Protein AF-R1EBW2-F1 (afdb_monomer_lite)

pLDDT: mean 87.28, std 14.3, range [25.39, 97.69]

Sequence (134 aa):
MRVTSSAPIEKGADFFGCLPPAAETAAEAAKARGEFFMFWNLQRSHGTAALMCVSSGAFAEGTWRHLSYKRVVGSSLAVLKLVRQLFRKSVVTDWGRNPFCRGSYSYVGVDASGAEYDELARPVGGRLFFAGGG

Secondary structure (DSSP, 8-state):
----TTS---TT-SEEE-PPPPPSSHHHHHHHTTSS-EEEEHHHHHS---EEEE--HHHHHTGGGGS-HHHHHHHHHHHTT--GGG-S------TTT-TTTSSS-----TT--THHHHHHT--BTTTB---S--

Structure (mmCIF, N/CA/C/O backbone):
data_AF-R1EBW2-F1
#
_entry.id   AF-R1EBW2-F1
#
loop_
_atom_site.group_PDB
_atom_site.id
_atom_site.type_symbol
_atom_site.label_atom_id
_atom_site.label_alt_id
_atom_site.label_comp_id
_atom_site.label_asym_id
_atom_site.label_entity_id
_atom_site.label_seq_id
_atom_site.pdbx_PDB_ins_code
_atom_site.Cartn_x
_atom_site.Cartn_y
_atom_site.Cartn_z
_atom_site.occupancy
_atom_site.B_iso_or_equiv
_atom_site.auth_seq_id
_atom_site.auth_comp_id
_atom_site.auth_asym_id
_atom_site.auth_atom_id
_atom_site.pdbx_PDB_model_num
ATOM 1 N N . MET A 1 1 ? -27.783 1.533 10.820 1.00 35.19 1 MET A N 1
ATOM 2 C CA . MET A 1 1 ? -26.705 2.091 11.664 1.00 35.19 1 MET A CA 1
ATOM 3 C C . MET A 1 1 ? -26.689 3.601 11.452 1.00 35.19 1 MET A C 1
ATOM 5 O O . MET A 1 1 ? -26.220 4.056 10.419 1.00 35.19 1 MET A O 1
ATOM 9 N N . ARG A 1 2 ? -27.332 4.376 12.337 1.00 25.39 2 ARG A N 1
ATOM 10 C CA . ARG A 1 2 ? -27.291 5.846 12.265 1.00 25.39 2 ARG A CA 1
ATOM 11 C C . ARG A 1 2 ? -25.943 6.286 12.823 1.00 25.39 2 ARG A C 1
ATOM 13 O O . ARG A 1 2 ? -25.725 6.194 14.024 1.00 25.39 2 ARG A O 1
ATOM 20 N N . VAL A 1 3 ? -25.042 6.700 11.940 1.00 33.69 3 VAL A N 1
ATOM 21 C CA . VAL A 1 3 ? -23.792 7.355 12.326 1.00 33.69 3 VAL A CA 1
ATOM 22 C C . VAL A 1 3 ? -24.167 8.736 12.863 1.00 33.69 3 VAL A C 1
ATOM 24 O O . VAL A 1 3 ? -24.646 9.593 12.121 1.00 33.69 3 VAL A O 1
ATOM 27 N N . THR A 1 4 ? -24.052 8.909 14.176 1.00 32.59 4 THR A N 1
ATOM 28 C CA . THR A 1 4 ? -24.199 10.194 14.863 1.00 32.59 4 THR A CA 1
ATOM 29 C C . THR A 1 4 ? -22.987 11.086 14.579 1.00 32.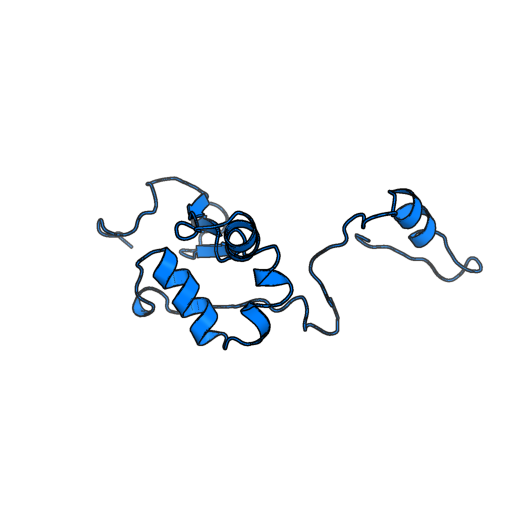59 4 THR A C 1
ATOM 31 O O . THR A 1 4 ? -21.885 10.609 14.320 1.00 32.59 4 THR A O 1
ATOM 34 N N . SER A 1 5 ? -23.235 12.392 14.576 1.00 37.03 5 SER A N 1
ATOM 35 C CA . SER A 1 5 ? -22.504 13.486 13.925 1.00 37.03 5 SER A CA 1
ATOM 36 C C . SER A 1 5 ? -21.107 13.841 14.464 1.00 37.03 5 SER A C 1
ATOM 38 O O . SER A 1 5 ? -20.862 14.997 14.802 1.00 37.03 5 SER A O 1
ATOM 40 N N . SER A 1 6 ? -20.163 12.905 14.522 1.00 38.62 6 SER A N 1
ATOM 41 C CA . SER A 1 6 ? -18.767 13.258 14.850 1.00 38.62 6 SER A CA 1
ATOM 42 C C . SER A 1 6 ? -17.689 12.565 14.016 1.00 38.62 6 SER A C 1
ATOM 44 O O . SER A 1 6 ? -16.510 12.852 14.205 1.00 38.62 6 SER A O 1
ATOM 46 N N . ALA A 1 7 ? -18.058 11.707 13.059 1.00 45.16 7 ALA A N 1
ATOM 47 C CA . ALA A 1 7 ? -17.102 11.179 12.088 1.00 45.16 7 ALA A CA 1
ATOM 48 C C . ALA A 1 7 ? -17.000 12.126 10.871 1.00 45.16 7 ALA A C 1
ATOM 50 O O . ALA A 1 7 ? -18.041 12.502 10.330 1.00 45.16 7 ALA A O 1
ATOM 51 N N . PRO A 1 8 ? -15.790 12.471 10.393 1.00 53.41 8 PRO A N 1
ATOM 52 C CA . PRO A 1 8 ? -15.557 13.427 9.301 1.00 53.41 8 PRO A CA 1
ATOM 53 C C . PRO A 1 8 ? -15.906 12.882 7.902 1.00 53.41 8 PRO A C 1
ATOM 55 O O . PRO A 1 8 ? -15.421 13.392 6.898 1.00 53.41 8 PRO A O 1
ATOM 58 N N . ILE A 1 9 ? -16.726 11.832 7.811 1.00 60.22 9 ILE A N 1
ATOM 59 C CA . ILE A 1 9 ? -17.144 11.278 6.524 1.00 60.22 9 ILE A CA 1
ATOM 60 C C . ILE A 1 9 ? -18.279 12.157 6.009 1.00 60.22 9 ILE A C 1
ATOM 62 O O . ILE A 1 9 ? -19.413 12.064 6.488 1.00 60.22 9 ILE A O 1
ATOM 66 N N . GLU A 1 10 ? -17.964 13.021 5.047 1.00 61.75 10 GLU A N 1
ATOM 67 C CA . GLU A 1 10 ? -18.970 13.787 4.324 1.00 61.75 10 GLU A CA 1
ATOM 68 C C . GLU A 1 10 ? -20.034 12.830 3.773 1.00 61.75 10 GLU A C 1
ATOM 70 O O . GLU A 1 10 ? -19.731 11.784 3.186 1.00 61.75 10 GLU A O 1
ATOM 75 N N . LYS A 1 11 ? -21.309 13.142 4.028 1.00 66.75 11 LYS A N 1
ATOM 76 C CA . LYS A 1 11 ? -22.410 12.262 3.636 1.00 66.75 11 LYS A CA 1
ATOM 77 C C . LYS A 1 11 ? -22.398 12.075 2.120 1.00 66.75 11 LYS A C 1
ATOM 79 O O . LYS A 1 11 ? -22.725 12.991 1.380 1.00 66.75 11 LYS A O 1
ATOM 84 N N . GLY A 1 12 ? -22.099 10.854 1.686 1.00 74.88 12 GLY A N 1
ATOM 85 C CA . GLY A 1 12 ? -22.147 10.458 0.279 1.00 74.88 12 GLY A CA 1
ATOM 86 C C . GLY A 1 12 ? -20.794 10.407 -0.429 1.00 74.88 12 GLY A C 1
ATOM 87 O O . GLY A 1 12 ? -20.768 9.896 -1.547 1.00 74.88 12 GLY A O 1
ATOM 88 N N . ALA A 1 13 ? -19.700 10.846 0.201 1.00 84.81 13 ALA A N 1
ATOM 89 C CA . ALA A 1 13 ? -18.364 10.723 -0.373 1.00 84.81 13 ALA A CA 1
ATOM 90 C C . ALA A 1 13 ? -17.904 9.254 -0.417 1.00 84.81 13 ALA A C 1
ATOM 92 O O . ALA A 1 13 ? -18.042 8.512 0.563 1.00 84.81 13 ALA A O 1
ATOM 93 N N . ASP A 1 14 ? -17.345 8.842 -1.557 1.00 89.12 14 ASP A N 1
ATOM 94 C CA . ASP A 1 14 ? -16.808 7.488 -1.745 1.00 89.12 14 ASP A CA 1
ATOM 95 C C . ASP A 1 14 ? -15.392 7.353 -1.173 1.00 89.12 14 ASP A C 1
ATOM 97 O O . ASP A 1 14 ? -15.009 6.281 -0.698 1.00 89.12 14 ASP A O 1
ATOM 101 N N . PHE A 1 15 ? -14.632 8.448 -1.166 1.00 91.00 15 PHE A N 1
ATOM 102 C CA . PHE A 1 15 ? -13.305 8.536 -0.573 1.00 91.00 15 PHE A CA 1
ATOM 103 C C . PHE A 1 15 ? -13.026 9.937 -0.038 1.00 91.00 15 PHE A C 1
ATOM 105 O O . PHE A 1 15 ? -13.666 10.910 -0.432 1.00 91.00 15 PHE A O 1
ATOM 112 N N . PHE A 1 16 ? -12.051 10.032 0.858 1.00 91.06 16 PHE A N 1
ATOM 113 C CA . PHE A 1 16 ? -11.553 11.298 1.378 1.00 91.06 16 PHE A CA 1
ATOM 114 C C . PHE A 1 16 ? -10.066 11.185 1.733 1.00 91.06 16 PHE A C 1
ATOM 116 O O . PHE A 1 16 ? -9.565 10.113 2.087 1.00 91.06 16 PHE A O 1
ATOM 123 N N . GLY A 1 17 ? -9.351 12.302 1.594 1.00 91.94 17 GLY A N 1
ATOM 124 C CA . GLY A 1 17 ? -7.929 12.403 1.911 1.00 91.94 17 GLY A CA 1
ATOM 125 C C . GLY A 1 17 ? -7.686 12.842 3.353 1.00 91.94 17 GLY A C 1
ATOM 126 O O . GLY A 1 17 ? -8.526 13.496 3.971 1.00 91.94 17 GLY A O 1
ATOM 127 N N . CYS A 1 18 ? -6.518 12.505 3.885 1.00 90.50 18 CYS A N 1
ATOM 128 C CA . CYS A 1 18 ? -6.023 12.986 5.168 1.00 90.50 18 CYS A CA 1
ATOM 129 C C . CYS A 1 18 ? -4.639 13.589 4.957 1.00 90.50 18 CYS A C 1
ATOM 131 O O . CYS A 1 18 ? -3.716 12.910 4.510 1.00 90.50 18 CYS A O 1
ATOM 133 N N . LEU A 1 19 ? -4.508 14.880 5.256 1.00 87.62 19 LEU A N 1
ATOM 134 C CA . LEU A 1 19 ? -3.216 15.545 5.185 1.00 87.62 19 LEU A CA 1
ATOM 135 C C . LEU A 1 19 ? -2.332 15.063 6.342 1.00 87.62 19 LEU A C 1
ATOM 137 O O . LEU A 1 19 ? -2.824 14.959 7.472 1.00 87.62 19 LEU A O 1
ATOM 141 N N . PRO A 1 20 ? -1.042 14.789 6.086 1.00 84.69 20 PRO A N 1
ATOM 142 C CA . PRO A 1 20 ? -0.100 14.538 7.163 1.00 84.69 20 PRO A CA 1
ATOM 143 C C . PRO A 1 20 ? 0.026 15.788 8.056 1.00 84.69 20 PRO A C 1
ATOM 145 O O . PRO A 1 20 ? -0.334 16.894 7.633 1.00 84.69 20 PRO A O 1
ATOM 148 N N . PRO A 1 21 ? 0.556 15.644 9.284 1.00 80.75 21 PRO A N 1
ATOM 149 C CA . PRO A 1 21 ? 0.921 16.786 10.115 1.00 80.75 21 PRO A CA 1
ATOM 150 C C . PRO A 1 21 ? 1.821 17.770 9.359 1.00 80.75 21 PRO A C 1
ATOM 152 O O . PRO A 1 21 ? 2.559 17.376 8.452 1.00 80.75 21 PRO A O 1
ATOM 155 N N . ALA A 1 22 ? 1.774 19.045 9.752 1.00 84.25 22 ALA A N 1
ATOM 156 C CA . ALA A 1 22 ? 2.667 20.053 9.198 1.00 84.25 22 ALA A CA 1
ATOM 157 C C . ALA A 1 22 ? 4.126 19.613 9.388 1.00 84.25 22 ALA A C 1
ATOM 159 O O . ALA A 1 22 ? 4.541 19.288 10.500 1.00 84.25 22 ALA A O 1
ATOM 160 N N . ALA A 1 23 ? 4.871 19.573 8.288 1.00 86.94 23 ALA A N 1
ATOM 161 C CA . ALA A 1 23 ? 6.290 19.258 8.275 1.00 86.94 23 ALA A CA 1
ATOM 162 C C . ALA A 1 23 ? 7.097 20.558 8.210 1.00 86.94 23 ALA A C 1
ATOM 164 O O . ALA A 1 23 ? 6.720 21.478 7.484 1.00 86.94 23 ALA A O 1
ATOM 165 N N . GLU A 1 24 ? 8.210 20.621 8.938 1.00 87.44 24 GLU A N 1
ATOM 166 C CA . GLU A 1 24 ? 9.098 21.789 8.935 1.00 87.44 24 GLU A CA 1
ATOM 167 C C . GLU A 1 24 ? 9.954 21.823 7.663 1.00 87.44 24 GLU A C 1
ATOM 169 O O . GLU A 1 24 ? 10.320 22.890 7.170 1.00 87.44 24 GLU A O 1
ATOM 174 N N . THR A 1 25 ? 10.223 20.650 7.081 1.00 93.31 25 THR A N 1
ATOM 175 C CA . THR A 1 25 ? 11.042 20.500 5.876 1.00 93.31 25 THR A CA 1
ATOM 176 C C . THR A 1 25 ? 10.358 19.686 4.774 1.00 93.31 25 THR A C 1
ATOM 178 O O . THR A 1 25 ? 9.516 18.816 5.011 1.00 93.31 25 THR A O 1
ATOM 181 N N . ALA A 1 26 ? 10.794 19.897 3.527 1.00 88.50 26 ALA A N 1
ATOM 182 C CA . ALA A 1 26 ? 10.345 19.100 2.382 1.00 88.50 26 ALA A CA 1
ATOM 183 C C . ALA A 1 26 ? 10.701 17.606 2.521 1.00 88.50 26 ALA A C 1
ATOM 185 O O . ALA A 1 26 ? 9.957 16.743 2.054 1.00 88.50 26 ALA A O 1
ATOM 186 N N . ALA A 1 27 ? 11.818 17.285 3.182 1.00 89.44 27 ALA A N 1
ATOM 187 C CA . ALA A 1 27 ? 12.245 15.907 3.415 1.00 89.44 27 ALA A CA 1
ATOM 188 C C . ALA A 1 27 ? 11.318 15.174 4.399 1.00 89.44 27 ALA A C 1
ATOM 190 O O . ALA A 1 27 ? 10.974 14.011 4.185 1.00 89.44 27 ALA A O 1
ATOM 191 N N . GLU A 1 28 ? 10.875 15.851 5.455 1.00 88.19 28 GLU A N 1
ATOM 192 C CA . GLU A 1 28 ? 9.892 15.309 6.398 1.00 88.19 28 GLU A CA 1
ATOM 193 C C . GLU A 1 28 ? 8.523 15.151 5.743 1.00 88.19 28 GLU A C 1
ATOM 195 O O . GLU A 1 28 ? 7.919 14.081 5.844 1.00 88.19 28 GLU A O 1
ATOM 200 N N . ALA A 1 29 ? 8.083 16.156 4.977 1.00 87.62 29 ALA A N 1
ATOM 201 C CA . ALA A 1 29 ? 6.864 16.060 4.180 1.00 87.62 29 ALA A CA 1
ATOM 202 C C . ALA A 1 29 ? 6.925 14.852 3.232 1.00 87.62 29 ALA A C 1
ATOM 204 O O . ALA A 1 29 ? 5.967 14.089 3.112 1.00 87.62 29 ALA A O 1
ATOM 205 N N . ALA A 1 30 ? 8.078 14.624 2.597 1.00 87.56 30 ALA A N 1
ATOM 206 C CA . ALA A 1 30 ? 8.276 13.501 1.695 1.00 87.56 30 ALA A CA 1
ATOM 207 C C . ALA A 1 30 ? 8.190 12.131 2.384 1.00 87.56 30 ALA A C 1
ATOM 209 O O . ALA A 1 30 ? 7.693 11.184 1.772 1.00 87.56 30 ALA A O 1
ATOM 210 N N . LYS A 1 31 ? 8.630 12.025 3.642 1.00 89.38 31 LYS A N 1
ATOM 211 C CA . LYS A 1 31 ? 8.519 10.795 4.438 1.00 89.38 31 LYS A CA 1
ATOM 212 C C . LYS A 1 31 ? 7.092 10.544 4.929 1.00 89.38 31 LYS A C 1
ATOM 214 O O . LYS A 1 31 ? 6.651 9.399 4.914 1.00 89.38 31 LYS A O 1
ATOM 219 N N . ALA A 1 32 ? 6.374 11.594 5.327 1.00 90.31 32 ALA A N 1
ATOM 220 C CA . ALA A 1 32 ? 5.059 11.479 5.961 1.00 90.31 32 ALA A CA 1
ATOM 221 C C . ALA A 1 32 ? 3.880 11.442 4.973 1.00 90.31 32 ALA A C 1
ATOM 223 O O . ALA A 1 32 ? 2.842 10.868 5.287 1.00 90.31 32 ALA A O 1
ATOM 224 N N . ARG A 1 33 ? 4.015 12.007 3.761 1.00 92.19 33 ARG A N 1
ATOM 225 C CA . ARG A 1 33 ? 2.891 12.172 2.808 1.00 92.19 33 ARG A CA 1
ATOM 226 C C . ARG A 1 33 ? 2.156 10.887 2.421 1.00 92.19 33 ARG A C 1
ATOM 228 O O . ARG A 1 33 ? 1.028 10.957 1.952 1.00 92.19 33 ARG A O 1
ATOM 235 N N . GLY A 1 34 ? 2.816 9.737 2.542 1.00 94.62 34 GLY A N 1
ATOM 236 C CA . GLY A 1 34 ? 2.251 8.436 2.192 1.00 94.62 34 GLY A CA 1
ATOM 237 C C . GLY A 1 34 ? 1.610 7.696 3.367 1.00 94.62 34 GLY A C 1
ATOM 238 O O . GLY A 1 34 ? 1.052 6.620 3.165 1.00 94.62 34 GLY A O 1
ATOM 239 N N . GLU A 1 35 ? 1.691 8.223 4.588 1.00 94.69 35 GLU A N 1
ATOM 240 C CA . GLU A 1 35 ? 1.155 7.576 5.784 1.00 94.69 35 GLU A CA 1
ATOM 241 C C . GLU A 1 35 ? -0.358 7.827 5.909 1.00 94.69 35 GLU A C 1
ATOM 243 O O . GLU A 1 35 ? -0.788 8.948 6.160 1.00 94.69 35 GLU A O 1
ATOM 248 N N . PHE A 1 36 ? -1.169 6.772 5.728 1.00 95.06 36 PHE A N 1
ATOM 249 C CA . PHE A 1 36 ? -2.633 6.779 5.906 1.00 95.06 36 PHE A CA 1
ATOM 250 C C . PHE A 1 36 ? -3.351 7.949 5.207 1.00 95.06 36 PHE A C 1
ATOM 252 O O . PHE A 1 36 ? -4.265 8.561 5.759 1.00 95.06 36 PHE A O 1
ATOM 259 N N . PHE A 1 37 ? -2.921 8.279 3.990 1.00 94.19 37 PHE A N 1
ATOM 260 C CA . PHE A 1 37 ? -3.293 9.530 3.325 1.00 94.19 37 PHE A CA 1
ATOM 261 C C . PHE A 1 37 ? -4.674 9.499 2.650 1.00 94.19 37 PHE A C 1
ATOM 263 O O . PHE A 1 37 ? -5.205 10.553 2.301 1.00 94.19 37 PHE A O 1
ATOM 270 N N . MET A 1 38 ? -5.262 8.315 2.435 1.00 94.50 38 MET A N 1
ATOM 271 C CA . MET A 1 38 ? -6.537 8.169 1.727 1.00 94.50 38 MET A CA 1
ATOM 272 C C . MET A 1 38 ? -7.389 7.036 2.298 1.00 94.50 38 MET A C 1
ATOM 274 O O . MET A 1 38 ? -6.887 5.945 2.586 1.00 94.50 38 MET A O 1
ATOM 278 N N . PHE A 1 39 ? -8.691 7.299 2.428 1.00 94.62 39 PHE A N 1
ATOM 279 C CA . PHE A 1 39 ? -9.682 6.356 2.936 1.00 94.62 39 PHE A CA 1
ATOM 280 C C . PHE A 1 39 ? -10.864 6.218 1.975 1.00 94.62 39 PHE A C 1
ATOM 282 O O . PHE A 1 39 ? -11.345 7.216 1.447 1.00 94.62 39 PHE A O 1
ATOM 289 N N . TRP A 1 40 ? -11.374 4.995 1.814 1.00 93.81 40 TRP A N 1
ATOM 290 C CA . TRP A 1 40 ? -12.579 4.682 1.039 1.00 93.81 40 TRP A CA 1
ATOM 291 C C . TRP A 1 40 ? -13.698 4.159 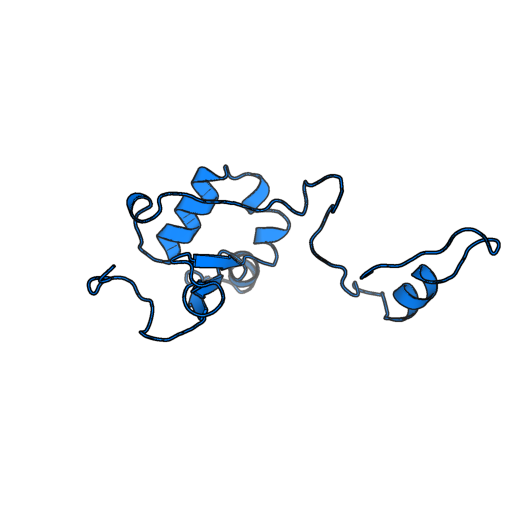1.925 1.00 93.81 40 TRP A C 1
ATOM 293 O O . TRP A 1 40 ? -13.477 3.300 2.782 1.00 93.81 40 TRP A O 1
ATOM 303 N N . ASN A 1 41 ? -14.916 4.614 1.646 1.00 91.75 41 ASN A N 1
ATOM 304 C CA . ASN A 1 41 ? -16.140 4.055 2.194 1.00 91.75 41 ASN A CA 1
ATOM 305 C C . ASN A 1 41 ? -16.632 2.901 1.310 1.00 91.75 41 ASN A C 1
ATOM 307 O O . ASN A 1 41 ? -17.081 3.104 0.183 1.00 91.75 41 ASN A O 1
ATOM 311 N N . LEU A 1 42 ? -16.596 1.678 1.838 1.00 91.31 42 LEU A N 1
ATOM 312 C CA . LEU A 1 42 ? -16.981 0.483 1.083 1.00 91.31 42 LEU A CA 1
ATOM 313 C C . LEU A 1 42 ? -18.492 0.211 1.087 1.00 91.31 42 LEU A C 1
ATOM 315 O O . LEU A 1 42 ? -18.943 -0.768 0.489 1.00 91.31 42 LEU A O 1
ATOM 319 N N . GLN A 1 43 ? -19.298 1.063 1.731 1.00 88.25 43 GLN A N 1
ATOM 320 C CA . GLN A 1 43 ? -20.736 0.824 1.844 1.00 88.25 43 GLN A CA 1
ATOM 321 C C . GLN A 1 43 ? -21.432 0.896 0.485 1.00 88.25 43 GLN A C 1
ATOM 323 O O . GLN A 1 43 ? -22.251 0.032 0.182 1.00 88.25 43 GLN A O 1
ATOM 328 N N . ARG A 1 44 ? -21.108 1.900 -0.340 1.00 82.44 44 ARG A N 1
ATOM 329 C CA . ARG A 1 44 ? -21.738 2.064 -1.658 1.00 82.44 44 ARG A CA 1
ATOM 330 C C . ARG A 1 44 ? -21.281 0.981 -2.637 1.00 82.44 44 ARG A C 1
ATOM 332 O O . ARG A 1 44 ? -22.106 0.426 -3.349 1.00 82.44 44 ARG A O 1
ATOM 339 N N . SER A 1 45 ? -19.983 0.683 -2.662 1.00 85.81 45 SER A N 1
ATOM 340 C CA . SER A 1 45 ? -19.373 -0.206 -3.658 1.00 85.81 45 SER A CA 1
ATOM 341 C C . SER A 1 45 ? -19.511 -1.696 -3.334 1.00 85.81 45 SER A C 1
ATOM 343 O O . SER A 1 45 ? -19.655 -2.497 -4.248 1.00 85.81 45 SER A O 1
ATOM 345 N N . HIS A 1 46 ? -19.491 -2.078 -2.052 1.00 86.75 46 HIS A N 1
ATOM 346 C CA . HIS A 1 46 ? -19.455 -3.484 -1.616 1.00 86.75 46 HIS A CA 1
ATOM 347 C C . HIS A 1 46 ? -20.553 -3.829 -0.596 1.00 86.75 46 HIS A C 1
ATOM 349 O O . HIS A 1 46 ? -20.487 -4.871 0.059 1.00 86.75 46 HIS A O 1
ATOM 355 N N . GLY A 1 47 ? -21.527 -2.935 -0.373 1.00 88.06 47 GLY A N 1
ATOM 356 C CA . GLY A 1 47 ? -22.618 -3.145 0.590 1.00 88.06 47 GLY A CA 1
ATOM 357 C C . GLY A 1 47 ? -22.156 -3.297 2.045 1.00 88.06 47 GLY A C 1
ATOM 358 O O . GLY A 1 47 ? -22.929 -3.725 2.901 1.00 88.06 47 GLY A O 1
ATOM 359 N N . THR A 1 48 ? -20.894 -2.974 2.341 1.00 86.69 48 THR A N 1
ATOM 360 C CA . THR A 1 48 ? -20.245 -3.291 3.616 1.00 86.69 48 THR A CA 1
ATOM 361 C C . THR A 1 48 ? -19.920 -2.014 4.376 1.00 86.69 48 THR A C 1
ATOM 363 O O . THR A 1 48 ? -19.232 -1.138 3.860 1.00 86.69 48 THR A O 1
ATOM 366 N N . ALA A 1 49 ? -20.354 -1.920 5.635 1.00 89.38 49 ALA A N 1
ATOM 367 C CA . ALA A 1 49 ? -19.996 -0.819 6.532 1.00 89.38 49 ALA A CA 1
ATOM 368 C C . ALA A 1 49 ? -18.533 -0.946 7.011 1.00 89.38 49 ALA A C 1
ATOM 370 O O . ALA A 1 49 ? -18.266 -1.312 8.157 1.00 89.38 49 ALA A O 1
ATOM 371 N N . ALA A 1 50 ? -17.587 -0.693 6.108 1.00 91.25 50 ALA A N 1
ATOM 372 C CA . ALA A 1 50 ? -16.151 -0.767 6.343 1.00 91.25 50 ALA A CA 1
ATOM 373 C C . ALA A 1 50 ? -15.418 0.398 5.671 1.00 91.25 50 ALA A C 1
ATOM 375 O O . ALA A 1 50 ? -15.871 0.941 4.661 1.00 91.25 50 ALA A O 1
ATOM 376 N N . LEU A 1 51 ? -14.259 0.739 6.235 1.00 93.19 51 LEU A N 1
ATOM 377 C CA . LEU A 1 51 ? -13.304 1.663 5.639 1.00 93.19 51 LEU A CA 1
ATOM 378 C C . LEU A 1 51 ? -12.087 0.888 5.138 1.00 93.19 51 LEU A C 1
ATOM 380 O O . LEU A 1 51 ? -11.574 0.021 5.847 1.00 93.19 51 LEU A O 1
ATOM 384 N N . MET A 1 52 ? -11.612 1.234 3.946 1.00 95.31 52 MET A N 1
ATOM 385 C CA . MET A 1 52 ? -10.287 0.849 3.460 1.00 95.31 52 MET A CA 1
ATOM 386 C C . MET A 1 52 ? -9.361 2.054 3.593 1.00 95.31 52 MET A C 1
ATOM 388 O O . MET A 1 52 ? -9.761 3.161 3.252 1.00 95.31 52 MET A O 1
ATOM 392 N N . CYS A 1 53 ? -8.137 1.842 4.067 1.00 95.94 53 CYS A N 1
ATOM 393 C CA . CYS A 1 53 ? -7.092 2.859 4.107 1.00 95.94 53 CYS A CA 1
ATOM 394 C C . CYS A 1 53 ? -5.932 2.422 3.212 1.00 95.94 53 CYS A C 1
ATOM 396 O O . CYS A 1 53 ? -5.561 1.246 3.232 1.00 95.94 53 CYS A O 1
ATOM 398 N N . VAL A 1 54 ? -5.358 3.361 2.462 1.00 95.31 54 VAL A N 1
ATOM 399 C CA . VAL A 1 54 ? -4.167 3.122 1.643 1.00 95.31 54 VAL A CA 1
ATOM 400 C C . VAL A 1 54 ? -3.003 3.949 2.180 1.00 95.31 54 VAL A C 1
ATOM 402 O O . VAL A 1 54 ? -3.149 5.127 2.506 1.00 95.31 54 VAL A O 1
ATOM 405 N N . SER A 1 55 ? -1.833 3.312 2.226 1.00 95.31 55 SER A N 1
ATOM 406 C CA . SER A 1 55 ? -0.550 3.958 2.495 1.00 95.31 55 SER A CA 1
ATOM 407 C C . SER A 1 55 ? 0.412 3.720 1.331 1.00 95.31 55 SER A C 1
ATOM 409 O O . SER A 1 55 ? 0.306 2.719 0.624 1.00 95.31 55 SER A O 1
ATOM 411 N N . SER A 1 56 ? 1.352 4.639 1.126 1.00 94.81 56 SER A N 1
ATOM 412 C CA . SER A 1 56 ? 2.289 4.639 -0.002 1.00 94.81 56 SER A CA 1
ATOM 413 C C . SER A 1 56 ? 3.664 5.197 0.393 1.00 94.81 56 SER A C 1
ATOM 415 O O . SER A 1 56 ? 3.902 5.549 1.552 1.00 94.81 56 SER A O 1
ATOM 417 N N . GLY A 1 57 ? 4.592 5.263 -0.567 1.00 93.56 57 GLY A N 1
ATOM 418 C CA . GLY A 1 57 ? 5.896 5.909 -0.396 1.00 93.56 57 GLY A CA 1
ATOM 419 C C . GLY A 1 57 ? 6.752 5.295 0.715 1.00 93.56 57 GLY A C 1
ATOM 420 O O . GLY A 1 57 ? 6.682 4.093 0.968 1.00 93.56 57 GLY A O 1
ATOM 421 N N . ALA A 1 58 ? 7.541 6.136 1.394 1.00 92.50 58 ALA A N 1
ATOM 422 C CA . ALA A 1 58 ? 8.465 5.717 2.455 1.00 92.50 58 ALA A CA 1
ATOM 423 C C . ALA A 1 58 ? 7.767 4.927 3.576 1.00 92.50 58 ALA A C 1
ATOM 425 O O . ALA A 1 58 ? 8.336 3.978 4.123 1.00 92.50 58 ALA A O 1
ATOM 426 N N . PHE A 1 59 ? 6.505 5.271 3.872 1.00 92.94 59 PHE A N 1
ATOM 427 C CA . PHE A 1 59 ? 5.737 4.547 4.872 1.00 92.94 59 PHE A CA 1
ATOM 428 C C . PHE A 1 59 ? 5.528 3.087 4.476 1.00 92.94 59 PHE A C 1
ATOM 430 O O . PHE A 1 59 ? 5.803 2.217 5.296 1.00 92.94 59 PHE A O 1
ATOM 437 N N . ALA A 1 60 ? 5.069 2.827 3.244 1.00 92.25 60 ALA A N 1
ATOM 438 C CA . ALA A 1 60 ? 4.810 1.482 2.722 1.00 92.25 60 ALA A CA 1
ATOM 439 C C . ALA A 1 60 ? 6.100 0.696 2.426 1.00 92.25 60 ALA A C 1
ATOM 441 O O . ALA A 1 60 ? 6.130 -0.526 2.598 1.00 92.25 60 ALA A O 1
ATOM 442 N N . GLU A 1 61 ? 7.158 1.397 2.013 1.00 90.19 61 GLU A N 1
ATOM 443 C CA . GLU A 1 61 ? 8.464 0.818 1.695 1.00 90.19 61 GLU A CA 1
ATOM 444 C C . GLU A 1 61 ? 9.186 0.312 2.947 1.00 90.19 61 GLU A C 1
ATOM 446 O O . GLU A 1 61 ? 9.664 -0.819 2.936 1.00 90.19 61 GLU A O 1
ATOM 451 N N . GLY A 1 62 ? 9.191 1.065 4.052 1.00 86.56 62 GLY A N 1
ATOM 452 C CA . GLY A 1 62 ? 9.995 0.694 5.221 1.00 86.56 62 GLY A CA 1
ATOM 453 C C . GLY A 1 62 ? 9.367 0.989 6.577 1.00 86.56 62 GLY A C 1
ATOM 454 O O . GLY A 1 62 ? 9.368 0.118 7.448 1.00 86.56 62 GLY A O 1
ATOM 455 N N . THR A 1 63 ? 8.809 2.186 6.777 1.00 85.88 63 THR A N 1
ATOM 456 C CA . THR A 1 63 ? 8.473 2.696 8.122 1.00 85.88 63 THR A CA 1
ATOM 457 C C . THR A 1 63 ? 7.529 1.778 8.893 1.00 85.88 63 THR A C 1
ATOM 459 O O . THR A 1 63 ? 7.729 1.510 10.079 1.00 85.88 63 THR A O 1
ATOM 462 N N . TRP A 1 64 ? 6.508 1.253 8.220 1.00 88.81 64 TRP A N 1
ATOM 463 C CA . TRP A 1 64 ? 5.474 0.460 8.871 1.00 88.81 64 TRP A CA 1
ATOM 464 C C . TRP A 1 64 ? 5.946 -0.936 9.308 1.00 88.81 64 TRP A C 1
ATOM 466 O O . TRP A 1 64 ? 5.336 -1.532 10.196 1.00 88.81 64 TRP A O 1
ATOM 476 N N . ARG A 1 65 ? 7.046 -1.457 8.737 1.00 87.38 65 ARG A N 1
ATOM 477 C CA . ARG A 1 65 ? 7.538 -2.832 8.971 1.00 87.38 65 ARG A CA 1
ATOM 478 C C . ARG A 1 65 ? 7.966 -3.090 10.414 1.00 87.38 65 ARG A C 1
ATOM 480 O O . ARG A 1 65 ? 8.007 -4.250 10.836 1.00 87.38 65 ARG A O 1
ATOM 487 N N . HIS A 1 66 ? 8.283 -2.029 11.153 1.00 88.19 66 HIS A N 1
ATOM 488 C CA . HIS A 1 66 ? 8.656 -2.070 12.568 1.00 88.19 66 HIS A CA 1
ATOM 489 C C . HIS A 1 66 ? 7.448 -1.944 13.512 1.00 88.19 66 HIS A C 1
ATOM 491 O O . HIS A 1 66 ? 7.599 -2.021 14.730 1.00 88.19 66 HIS A O 1
ATOM 497 N N . LEU A 1 67 ? 6.243 -1.739 12.973 1.00 92.44 67 LEU A N 1
ATOM 498 C CA . LEU A 1 67 ? 5.018 -1.573 13.745 1.00 92.44 67 LEU A CA 1
ATOM 499 C C . LEU A 1 67 ? 4.254 -2.897 13.843 1.00 92.44 67 LEU A C 1
ATOM 501 O O . LEU A 1 67 ? 4.185 -3.681 12.900 1.00 92.44 67 LEU A O 1
ATOM 505 N N . SER A 1 68 ? 3.602 -3.127 14.983 1.00 94.12 68 SER A N 1
ATOM 506 C CA . SER A 1 68 ? 2.611 -4.200 15.088 1.00 94.12 68 SER A CA 1
ATOM 507 C C . SER A 1 68 ? 1.333 -3.823 14.336 1.00 94.12 68 SER A C 1
ATOM 509 O O . SER A 1 68 ? 0.965 -2.647 14.281 1.00 94.12 68 SER A O 1
ATOM 511 N N . TYR A 1 69 ? 0.575 -4.808 13.842 1.00 93.56 69 TYR A N 1
ATOM 512 C CA . TYR A 1 69 ? -0.711 -4.545 13.178 1.00 93.56 69 TYR A CA 1
ATOM 513 C C . TYR A 1 69 ? -1.688 -3.759 14.063 1.00 93.56 69 TYR A C 1
ATOM 515 O O . TYR A 1 69 ? -2.416 -2.897 13.577 1.00 93.56 69 TYR A O 1
ATOM 523 N N . LYS A 1 70 ? -1.665 -3.985 15.385 1.00 93.31 70 LYS A N 1
ATOM 524 C CA . LYS A 1 70 ? -2.460 -3.202 16.344 1.00 93.31 70 LYS A CA 1
ATOM 525 C C . LYS A 1 70 ? -2.074 -1.721 16.318 1.00 93.31 70 LYS A C 1
ATOM 527 O O . LYS A 1 70 ? -2.961 -0.873 16.393 1.00 93.31 70 LYS A O 1
ATOM 532 N N . ARG A 1 71 ? -0.777 -1.416 16.212 1.00 94.44 71 ARG A N 1
ATOM 533 C CA . ARG A 1 71 ? -0.272 -0.042 16.140 1.00 94.44 71 ARG A CA 1
ATOM 534 C C . ARG A 1 71 ? -0.599 0.605 14.798 1.00 94.44 71 ARG A C 1
ATOM 536 O O . ARG A 1 71 ? -1.071 1.728 14.814 1.00 94.44 71 ARG A O 1
ATOM 543 N N . VAL A 1 72 ? -0.469 -0.120 13.685 1.00 94.88 72 VAL A N 1
ATOM 544 C CA . VAL A 1 72 ? -0.882 0.356 12.349 1.00 94.88 72 VAL A CA 1
ATOM 545 C C . VAL A 1 72 ? -2.362 0.749 12.341 1.00 94.88 72 VAL A C 1
ATOM 547 O O . VAL A 1 72 ? -2.705 1.872 11.983 1.00 94.88 72 VAL A O 1
ATOM 550 N N . VAL A 1 73 ? -3.244 -0.137 12.822 1.00 95.19 73 VAL A N 1
ATOM 551 C CA . VAL A 1 73 ? -4.682 0.158 12.926 1.00 95.19 73 VAL A CA 1
ATOM 552 C C . VAL A 1 73 ? -4.928 1.343 13.862 1.00 95.19 73 VAL A C 1
ATOM 554 O O . VAL A 1 73 ? -5.691 2.240 13.519 1.00 95.19 73 VAL A O 1
ATOM 557 N N . GLY A 1 74 ? -4.265 1.382 15.021 1.00 94.44 74 GLY A N 1
ATOM 558 C CA . GLY A 1 74 ? -4.368 2.497 15.965 1.00 94.44 74 GLY A CA 1
ATOM 559 C C . GLY A 1 74 ? -3.994 3.845 15.345 1.00 94.44 74 GLY A C 1
ATOM 560 O O . GLY A 1 74 ? -4.770 4.788 15.463 1.00 94.44 74 GLY A O 1
ATOM 561 N N . SER A 1 75 ? -2.863 3.919 14.638 1.00 93.06 75 SER A N 1
ATOM 562 C CA . SER A 1 75 ? -2.414 5.131 13.946 1.00 93.06 75 SER A CA 1
ATOM 563 C C . SER A 1 75 ? -3.396 5.564 12.857 1.00 93.06 75 SER A C 1
ATOM 565 O O . SER A 1 75 ? -3.782 6.728 12.827 1.00 93.06 75 SER A O 1
ATOM 567 N N . SER A 1 76 ? -3.887 4.631 12.029 1.00 94.12 76 SER A N 1
ATOM 568 C CA . SER A 1 76 ? -4.872 4.957 10.983 1.00 94.12 76 SER A CA 1
ATOM 569 C C . SER A 1 76 ? -6.169 5.547 11.554 1.00 94.12 76 SER A C 1
ATOM 571 O O . SER A 1 76 ? -6.738 6.480 10.996 1.00 94.12 76 SER A O 1
ATOM 573 N N . LEU A 1 77 ? -6.622 5.053 12.711 1.00 93.12 77 LEU A N 1
ATOM 574 C CA . LEU A 1 77 ? -7.811 5.572 13.385 1.00 93.12 77 LEU A CA 1
ATOM 575 C C . LEU A 1 77 ? -7.551 6.909 14.083 1.00 93.12 77 LEU A C 1
ATOM 577 O O . LEU A 1 77 ? -8.449 7.747 14.129 1.00 93.12 77 LEU A O 1
ATOM 581 N N . ALA A 1 78 ? -6.335 7.124 14.593 1.00 91.44 78 ALA A N 1
ATOM 582 C CA . ALA A 1 78 ? -5.933 8.392 15.192 1.00 91.44 78 ALA A CA 1
ATOM 583 C C . ALA A 1 78 ? -5.960 9.536 14.165 1.00 91.44 78 ALA A C 1
ATOM 585 O O . ALA A 1 78 ? -6.451 10.615 14.490 1.00 91.44 78 ALA A O 1
ATOM 586 N N . VAL A 1 79 ? -5.542 9.278 12.918 1.00 90.06 79 VAL A N 1
ATOM 587 C CA . VAL A 1 79 ? -5.663 10.234 11.798 1.00 90.06 79 VAL A CA 1
ATOM 588 C C . VAL A 1 79 ? -7.124 10.650 11.580 1.00 90.06 79 VAL A C 1
ATOM 590 O O . VAL A 1 79 ? -7.417 11.830 11.402 1.00 90.06 79 VAL A O 1
ATOM 593 N N . LEU A 1 80 ? -8.060 9.704 11.696 1.00 88.75 80 LEU A N 1
ATOM 594 C CA . LEU A 1 80 ? -9.500 9.965 11.586 1.00 88.75 80 LEU A CA 1
ATOM 595 C C . LEU A 1 80 ? -10.139 10.542 12.857 1.00 88.75 80 LEU A C 1
ATOM 597 O O . LEU A 1 80 ? -11.331 10.851 12.850 1.00 88.75 80 LEU A O 1
ATOM 601 N N . LYS A 1 81 ? -9.385 10.647 13.960 1.00 88.12 81 LYS A N 1
ATOM 602 C CA . LYS A 1 81 ? -9.902 10.948 15.307 1.00 88.12 81 LYS A CA 1
ATOM 603 C C . LYS A 1 81 ? -11.012 9.977 15.747 1.00 88.12 81 LYS A C 1
ATOM 605 O O . LYS A 1 81 ? -11.940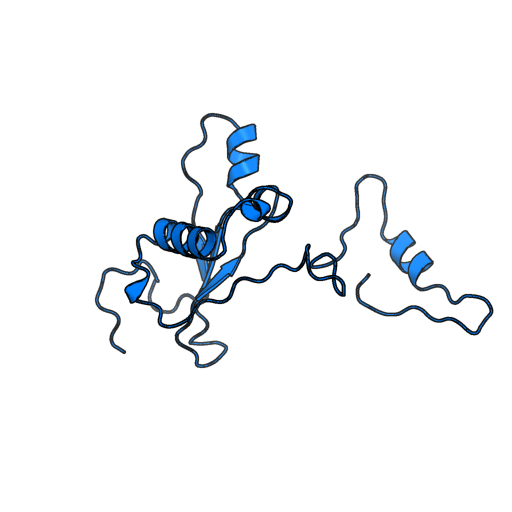 10.353 16.459 1.00 88.12 81 LYS A O 1
ATOM 610 N N . LEU A 1 82 ? -10.921 8.714 15.323 1.00 84.06 82 LEU A N 1
ATOM 611 C CA . LEU A 1 82 ? -11.873 7.651 15.649 1.00 84.06 82 LEU A CA 1
ATOM 612 C C . LEU A 1 82 ? -11.316 6.703 16.713 1.00 84.06 82 LEU A C 1
ATOM 614 O O . LEU A 1 82 ? -10.113 6.472 16.816 1.00 84.06 82 LEU A O 1
ATOM 618 N N . VAL A 1 83 ? -12.215 6.085 17.482 1.00 81.88 83 VAL A N 1
ATOM 619 C CA . VAL A 1 83 ? -11.845 5.082 18.490 1.00 81.88 83 VAL A CA 1
ATOM 620 C C . VAL A 1 83 ? -11.965 3.665 17.934 1.00 81.88 83 VAL A C 1
ATOM 622 O O . VAL A 1 83 ? -12.925 3.322 17.244 1.00 81.88 83 VAL A O 1
ATOM 625 N N . ARG A 1 84 ? -11.010 2.794 18.287 1.00 80.38 84 ARG A N 1
ATOM 626 C CA . ARG A 1 84 ? -10.954 1.396 17.814 1.00 80.38 84 ARG A CA 1
ATOM 627 C C . ARG A 1 84 ? -12.220 0.588 18.107 1.00 80.38 84 ARG A C 1
ATOM 629 O O . ARG A 1 84 ? -12.545 -0.303 17.333 1.00 80.38 84 ARG A O 1
ATOM 636 N N . GLN A 1 85 ? -12.945 0.907 19.178 1.00 85.00 85 GLN A N 1
ATOM 637 C CA . GLN A 1 85 ? -14.186 0.221 19.562 1.00 85.00 85 GLN A CA 1
ATOM 638 C C . GLN A 1 85 ? -15.316 0.366 18.528 1.00 85.00 85 GLN A C 1
ATOM 640 O O . GLN A 1 85 ? -16.239 -0.444 18.531 1.00 85.00 85 GLN A O 1
ATOM 645 N N . LEU A 1 86 ? -15.228 1.340 17.613 1.00 84.69 86 LEU A N 1
ATOM 646 C CA . LEU A 1 86 ? -16.172 1.484 16.500 1.00 84.69 86 LEU A CA 1
ATOM 647 C C . LEU A 1 86 ? -16.061 0.344 15.476 1.00 84.69 86 LEU A C 1
ATOM 649 O O . LEU A 1 86 ? -17.004 0.097 14.728 1.00 84.69 86 LEU A O 1
ATOM 653 N N . PHE A 1 87 ? -14.930 -0.369 15.450 1.00 87.75 87 PHE A N 1
ATOM 654 C CA . PHE A 1 87 ? -14.644 -1.411 14.470 1.00 87.75 87 PHE A CA 1
ATOM 655 C C . PHE A 1 87 ? -14.542 -2.779 15.142 1.00 87.75 87 PHE A C 1
ATOM 657 O O . PHE A 1 87 ? -13.727 -3.007 16.034 1.00 87.75 87 PHE A O 1
ATOM 664 N N . ARG A 1 88 ? -15.353 -3.732 14.670 1.00 89.12 88 ARG A N 1
ATOM 665 C CA . ARG A 1 88 ? -15.357 -5.110 15.192 1.00 89.12 88 ARG A CA 1
ATOM 666 C C . ARG A 1 88 ? -14.185 -5.948 14.682 1.00 89.12 88 ARG A C 1
ATOM 668 O O . ARG A 1 88 ? -13.780 -6.897 15.345 1.00 89.12 88 ARG A O 1
ATOM 675 N N . LYS A 1 89 ? -13.673 -5.636 13.489 1.00 92.69 89 LYS A N 1
ATOM 676 C CA . LYS A 1 89 ? -12.605 -6.376 12.805 1.00 92.69 89 LYS A CA 1
ATOM 677 C C . LYS A 1 89 ? -11.689 -5.403 12.069 1.00 92.69 89 LYS A C 1
ATOM 679 O O . LYS A 1 89 ? -12.121 -4.327 11.669 1.00 92.69 89 LYS A O 1
ATOM 684 N N . SER A 1 90 ? -10.437 -5.806 11.890 1.00 93.94 90 SER A N 1
ATOM 685 C CA . SER A 1 90 ? -9.431 -5.072 11.124 1.00 93.94 90 SER A CA 1
ATOM 686 C C . SER A 1 90 ? -8.520 -6.063 10.413 1.00 93.94 90 SER A C 1
ATOM 688 O O . SER A 1 90 ? -8.137 -7.063 11.021 1.00 93.94 90 SER A O 1
ATOM 690 N N . VAL A 1 91 ? -8.148 -5.764 9.172 1.0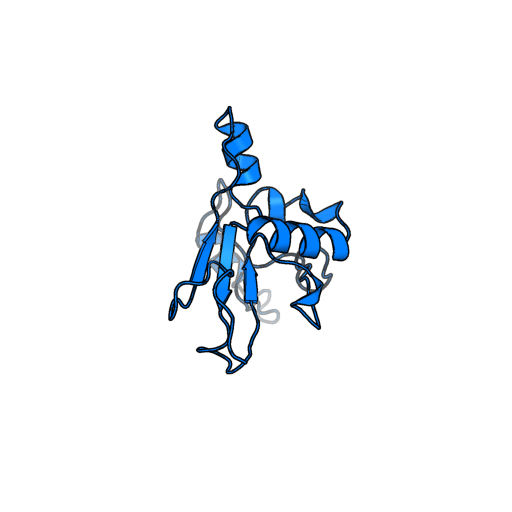0 94.94 91 VAL A N 1
ATOM 691 C CA . VAL A 1 91 ? -7.187 -6.536 8.376 1.00 94.94 91 VAL A CA 1
ATOM 692 C C . VAL A 1 91 ? -6.106 -5.573 7.894 1.00 94.94 91 VAL A C 1
ATOM 694 O O . VAL A 1 91 ? -6.421 -4.450 7.509 1.00 94.94 91 VAL A O 1
ATOM 697 N N . VAL A 1 92 ? -4.845 -5.997 7.950 1.00 94.81 92 VAL A N 1
ATOM 698 C CA . VAL A 1 92 ? -3.692 -5.251 7.428 1.00 94.81 92 VAL A CA 1
ATOM 699 C C . VAL A 1 92 ? -2.992 -6.154 6.421 1.00 94.81 92 VAL A C 1
ATOM 701 O O . VAL A 1 92 ? -2.667 -7.293 6.750 1.00 94.81 92 VAL A O 1
ATOM 704 N N . THR A 1 93 ? -2.787 -5.669 5.201 1.00 94.25 93 THR A N 1
ATOM 705 C CA . THR A 1 93 ? -2.096 -6.414 4.142 1.00 94.25 93 THR A CA 1
ATOM 706 C C . THR A 1 93 ? -0.594 -6.148 4.183 1.00 94.25 93 THR A C 1
ATOM 708 O O . THR A 1 93 ? -0.184 -4.990 4.206 1.00 94.25 93 THR A O 1
ATOM 711 N N . ASP A 1 94 ? 0.217 -7.208 4.133 1.00 92.06 94 ASP A N 1
ATOM 712 C CA . ASP A 1 94 ? 1.681 -7.136 4.022 1.00 92.06 94 ASP A CA 1
ATOM 713 C C . ASP A 1 94 ? 2.154 -7.751 2.700 1.00 92.06 94 ASP A C 1
ATOM 715 O O . ASP A 1 94 ? 2.642 -8.881 2.646 1.00 92.06 94 ASP A O 1
ATOM 719 N N . TRP A 1 95 ? 1.962 -7.018 1.605 1.00 93.00 95 TRP A N 1
ATOM 720 C CA . TRP A 1 95 ? 2.346 -7.492 0.274 1.00 93.00 95 TRP A CA 1
ATOM 721 C C . TRP A 1 95 ? 3.857 -7.704 0.141 1.00 93.00 95 TRP A C 1
ATOM 723 O O . TRP A 1 95 ? 4.292 -8.651 -0.510 1.00 93.00 95 TRP A O 1
ATOM 733 N N . GLY A 1 96 ? 4.655 -6.868 0.814 1.00 89.19 96 GLY A N 1
ATOM 734 C CA . GLY A 1 96 ? 6.114 -6.934 0.769 1.00 89.19 96 GLY A CA 1
ATOM 735 C C . GLY A 1 96 ? 6.695 -8.168 1.462 1.00 89.19 96 GLY A C 1
ATOM 736 O O . GLY A 1 96 ? 7.672 -8.726 0.971 1.00 89.19 96 GLY A O 1
ATOM 737 N N . ARG A 1 97 ? 6.110 -8.624 2.581 1.00 88.38 97 ARG A N 1
ATOM 738 C CA . ARG A 1 97 ? 6.553 -9.860 3.255 1.00 88.38 97 ARG A CA 1
ATOM 739 C C . ARG A 1 97 ? 5.899 -11.130 2.721 1.00 88.38 97 ARG A C 1
ATOM 741 O O . ARG A 1 97 ? 6.381 -12.216 3.038 1.00 88.38 97 ARG A O 1
ATOM 748 N N . ASN A 1 98 ? 4.822 -11.032 1.943 1.00 91.19 98 ASN A N 1
ATOM 749 C CA . ASN A 1 98 ? 4.186 -12.210 1.363 1.00 91.19 98 ASN A CA 1
ATOM 750 C C . ASN A 1 98 ? 5.166 -12.910 0.393 1.00 91.19 98 ASN A C 1
ATOM 752 O O . ASN A 1 98 ? 5.531 -12.307 -0.620 1.00 91.19 98 ASN A O 1
ATOM 756 N N . PRO A 1 99 ? 5.574 -14.171 0.647 1.00 94.38 99 PRO A N 1
ATOM 757 C CA . PRO A 1 99 ? 6.587 -14.854 -0.161 1.00 94.38 99 PRO A CA 1
ATOM 758 C C . PRO A 1 99 ? 6.152 -15.105 -1.610 1.00 94.38 99 PRO A C 1
ATOM 760 O O . PRO A 1 99 ? 7.015 -15.315 -2.462 1.00 94.38 99 PRO A O 1
ATOM 763 N N . PHE A 1 100 ? 4.845 -15.054 -1.886 1.00 94.06 100 PHE A N 1
ATOM 764 C CA . PHE A 1 100 ? 4.258 -15.274 -3.207 1.00 94.06 100 PHE A CA 1
ATOM 765 C C . PHE A 1 100 ? 3.994 -13.982 -3.993 1.00 94.06 100 PHE A C 1
ATOM 767 O O . PHE A 1 100 ? 3.708 -14.063 -5.181 1.00 94.06 100 PHE A O 1
ATOM 774 N N . CYS A 1 101 ? 4.084 -12.805 -3.360 1.00 91.50 101 CYS A N 1
ATOM 775 C CA . CYS A 1 101 ? 3.868 -11.513 -4.030 1.00 91.50 101 CYS A CA 1
ATOM 776 C C . CYS A 1 101 ? 5.122 -10.635 -4.006 1.00 91.50 101 CYS A C 1
ATOM 778 O O . CYS A 1 101 ? 5.476 -10.050 -5.020 1.00 91.50 101 CYS A O 1
ATOM 780 N N . ARG A 1 102 ? 5.802 -10.542 -2.852 1.00 91.12 102 ARG A N 1
ATOM 781 C CA . ARG A 1 102 ? 7.016 -9.730 -2.615 1.00 91.12 102 ARG A CA 1
ATOM 782 C C . ARG A 1 102 ? 6.881 -8.229 -2.907 1.00 91.12 102 ARG A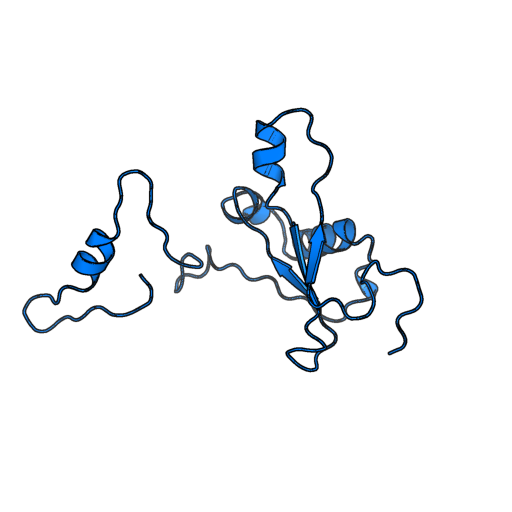 C 1
ATOM 784 O O . ARG A 1 102 ? 7.865 -7.499 -2.847 1.00 91.12 102 ARG A O 1
ATOM 791 N N . GLY A 1 103 ? 5.673 -7.752 -3.167 1.00 92.31 103 GLY A N 1
ATOM 792 C CA . GLY A 1 103 ? 5.376 -6.393 -3.589 1.00 92.31 103 GLY A CA 1
ATOM 793 C C . GLY A 1 103 ? 3.913 -6.277 -3.996 1.00 92.31 103 GLY A C 1
ATOM 794 O O . GLY A 1 103 ? 3.167 -7.255 -3.932 1.00 92.31 103 GLY A O 1
ATOM 795 N N . SER A 1 104 ? 3.491 -5.068 -4.358 1.00 92.75 104 SER A N 1
ATOM 796 C CA . SER A 1 104 ? 2.115 -4.810 -4.786 1.00 92.75 104 SER A CA 1
ATOM 797 C C . SER A 1 104 ? 1.961 -4.921 -6.301 1.00 92.75 104 SER A C 1
ATOM 799 O O . SER A 1 104 ? 1.134 -5.695 -6.767 1.00 92.75 104 SER A O 1
ATOM 801 N N . TYR A 1 105 ? 2.763 -4.161 -7.048 1.00 93.62 105 TYR A N 1
ATOM 802 C CA . TYR A 1 105 ? 2.731 -4.034 -8.509 1.00 93.62 105 TYR A CA 1
ATOM 803 C C . TYR A 1 105 ? 4.120 -3.574 -8.981 1.00 93.62 105 TYR A C 1
ATOM 805 O O . TYR A 1 105 ? 4.855 -2.966 -8.193 1.00 93.62 105 TYR A O 1
ATOM 813 N N . SER A 1 106 ? 4.464 -3.812 -10.243 1.00 93.75 106 SER A N 1
ATOM 814 C CA . SER A 1 106 ? 5.643 -3.223 -10.881 1.00 93.75 106 SER A CA 1
ATOM 815 C C . SER A 1 106 ? 5.483 -1.734 -11.176 1.00 93.75 10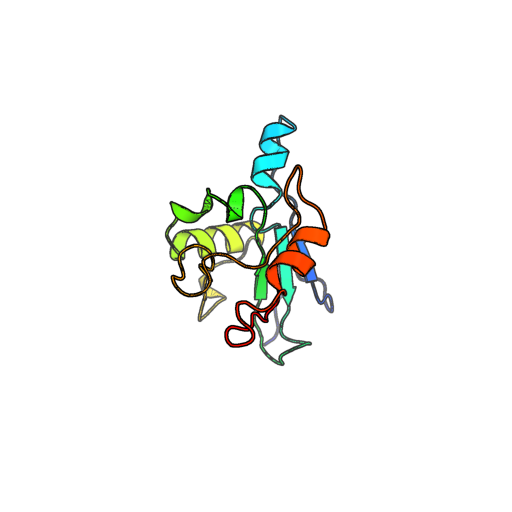6 SER A C 1
ATOM 817 O O . SER A 1 106 ? 4.389 -1.164 -11.178 1.00 93.75 106 SER A O 1
ATOM 819 N N . TYR A 1 107 ? 6.623 -1.091 -11.405 1.00 93.69 107 TYR A N 1
ATOM 820 C CA . TYR A 1 107 ? 6.735 0.270 -11.903 1.00 93.69 107 TYR A CA 1
ATOM 821 C C . TYR A 1 107 ? 8.029 0.392 -12.714 1.00 93.69 107 TYR A C 1
ATOM 823 O O . TYR A 1 107 ? 8.973 -0.369 -12.505 1.00 93.69 107 TYR A O 1
ATOM 831 N N . VAL A 1 108 ? 8.082 1.358 -13.632 1.00 95.81 108 VAL A N 1
ATOM 832 C CA . VAL A 1 108 ? 9.314 1.666 -14.370 1.00 95.81 108 VAL A CA 1
ATOM 833 C C . VAL A 1 108 ? 10.267 2.397 -13.426 1.00 95.81 108 VAL A C 1
ATOM 835 O O . VAL A 1 108 ? 9.968 3.499 -12.961 1.00 95.81 108 VAL A O 1
ATOM 838 N N . GLY A 1 109 ? 11.374 1.741 -13.085 1.00 94.75 109 GLY A N 1
ATOM 839 C CA . GLY A 1 109 ? 12.419 2.297 -12.232 1.00 94.75 109 GLY A CA 1
ATOM 840 C C . GLY A 1 109 ? 13.180 3.457 -12.879 1.00 94.75 109 GLY A C 1
ATOM 841 O O . GLY A 1 109 ? 12.999 3.785 -14.049 1.00 94.75 109 GLY A O 1
ATOM 842 N N . VAL A 1 110 ? 14.068 4.076 -12.101 1.00 96.31 110 VAL A N 1
ATOM 843 C CA . VAL A 1 110 ? 15.066 4.996 -12.663 1.00 96.31 110 VAL A CA 1
ATOM 844 C C . VAL A 1 110 ? 15.950 4.200 -13.627 1.00 96.31 110 VAL A C 1
ATOM 846 O O . VAL A 1 110 ? 16.285 3.055 -13.331 1.00 96.31 110 VAL A O 1
ATOM 849 N N . ASP A 1 111 ? 16.266 4.790 -14.778 1.00 95.88 111 ASP A N 1
ATOM 850 C CA . ASP A 1 111 ? 17.043 4.182 -15.872 1.00 95.88 111 ASP A CA 1
ATOM 851 C C . ASP A 1 111 ? 16.377 2.983 -16.584 1.00 95.88 111 ASP A C 1
ATOM 853 O O . ASP A 1 111 ? 16.978 2.386 -17.474 1.00 95.88 111 ASP A O 1
ATOM 857 N N . ALA A 1 112 ? 15.128 2.664 -16.236 1.00 95.00 112 ALA A N 1
ATOM 858 C CA . ALA A 1 112 ? 14.302 1.642 -16.874 1.00 95.00 112 ALA A CA 1
ATOM 859 C C . ALA A 1 112 ? 13.338 2.260 -17.908 1.00 95.00 112 ALA A C 1
ATOM 861 O O . ALA A 1 112 ? 13.095 3.470 -17.940 1.00 95.00 112 ALA A O 1
ATOM 862 N N . SER A 1 113 ? 12.749 1.418 -18.749 1.00 96.12 113 SER A N 1
ATOM 863 C CA . SER A 1 113 ? 11.800 1.769 -19.796 1.00 96.12 113 SER A CA 1
ATOM 864 C C . SER A 1 113 ? 10.671 0.738 -19.930 1.00 96.12 113 SER A C 1
ATOM 866 O O . SER A 1 113 ? 10.688 -0.352 -19.367 1.00 96.12 113 SER A O 1
ATOM 868 N N . GLY A 1 114 ? 9.656 1.059 -20.735 1.00 94.06 114 GLY A N 1
ATOM 869 C CA . GLY A 1 114 ? 8.611 0.084 -21.064 1.00 94.06 114 GLY A CA 1
ATOM 870 C C . GLY A 1 114 ? 9.144 -1.168 -21.780 1.00 94.06 114 GLY A C 1
ATOM 871 O O . GLY A 1 114 ? 8.516 -2.219 -21.693 1.00 94.06 114 GLY A O 1
ATOM 872 N N . ALA A 1 115 ? 10.310 -1.079 -22.432 1.00 96.00 115 ALA A N 1
ATOM 873 C CA . ALA A 1 115 ? 10.883 -2.175 -23.208 1.00 96.00 115 ALA A CA 1
ATOM 874 C C . ALA A 1 115 ? 11.295 -3.375 -22.341 1.00 96.00 115 ALA A C 1
ATOM 876 O O . ALA A 1 115 ? 11.341 -4.498 -22.840 1.00 96.00 115 ALA A O 1
ATOM 877 N N . GLU A 1 116 ? 11.553 -3.187 -21.042 1.00 95.06 116 GLU A N 1
ATOM 878 C CA . GLU A 1 116 ? 11.849 -4.327 -20.169 1.00 95.06 116 GLU A CA 1
ATOM 879 C C . GLU A 1 116 ? 10.620 -5.212 -19.913 1.00 95.06 116 GLU A C 1
ATOM 881 O O . GLU A 1 116 ? 10.783 -6.408 -19.677 1.00 95.06 116 GLU A O 1
ATOM 886 N N . TYR A 1 117 ? 9.393 -4.684 -20.028 1.00 95.56 117 TYR A N 1
ATOM 887 C CA . TYR A 1 117 ? 8.193 -5.529 -20.001 1.00 95.56 117 TYR A CA 1
ATOM 888 C C . TYR A 1 117 ? 8.086 -6.396 -21.264 1.00 95.56 117 TYR A C 1
ATOM 890 O O . TYR A 1 117 ? 7.703 -7.562 -21.166 1.00 95.56 117 TYR A O 1
ATOM 898 N N . ASP A 1 118 ? 8.469 -5.865 -22.432 1.00 95.06 118 ASP A N 1
ATOM 899 C CA . ASP A 1 118 ? 8.513 -6.636 -23.683 1.00 95.06 118 ASP A CA 1
ATOM 900 C C . ASP A 1 118 ? 9.587 -7.733 -23.624 1.00 95.06 118 ASP A C 1
ATOM 902 O O . ASP A 1 118 ? 9.368 -8.861 -24.071 1.00 95.06 118 ASP A O 1
ATOM 906 N N . GLU A 1 119 ? 10.745 -7.420 -23.036 1.00 95.38 119 GLU A N 1
ATOM 907 C CA . GLU A 1 119 ? 11.808 -8.390 -22.769 1.00 95.38 119 GLU A CA 1
ATOM 908 C C . GLU A 1 119 ? 11.322 -9.505 -21.831 1.00 95.38 119 GLU A C 1
ATOM 910 O O . GLU A 1 119 ? 11.495 -10.684 -22.141 1.00 95.38 119 GLU A O 1
ATOM 915 N N . LEU A 1 120 ? 10.656 -9.144 -20.727 1.00 94.50 120 LEU A N 1
ATOM 916 C CA . LEU A 1 120 ? 10.091 -10.091 -19.762 1.00 94.50 120 LEU A CA 1
ATOM 917 C C . LEU A 1 120 ? 9.056 -11.029 -20.401 1.00 94.50 120 LEU A C 1
ATOM 919 O O . LEU A 1 120 ? 8.966 -12.195 -20.023 1.00 94.50 120 LEU A O 1
ATOM 923 N N . ALA A 1 121 ? 8.289 -10.544 -21.379 1.00 95.69 121 ALA A N 1
ATOM 924 C CA . ALA A 1 121 ? 7.287 -11.334 -22.088 1.00 95.69 121 ALA A CA 1
ATOM 925 C C . ALA A 1 121 ? 7.886 -12.334 -23.098 1.00 95.69 121 ALA A C 1
ATOM 927 O O . ALA A 1 121 ? 7.165 -13.196 -23.616 1.00 95.69 121 ALA A O 1
ATOM 928 N N . ARG A 1 122 ? 9.188 -12.249 -23.412 1.00 96.50 122 ARG A N 1
ATOM 929 C CA . ARG A 1 122 ? 9.805 -13.093 -24.441 1.00 96.50 122 ARG A CA 1
ATOM 930 C C . ARG A 1 122 ? 9.860 -14.566 -23.999 1.00 96.50 122 ARG A C 1
ATOM 932 O O . ARG A 1 122 ? 10.390 -14.877 -22.932 1.00 96.50 122 ARG A O 1
ATOM 939 N N . PRO A 1 123 ? 9.385 -15.516 -24.828 1.00 96.81 123 PRO A N 1
ATOM 940 C CA . PRO A 1 123 ? 9.473 -16.934 -24.503 1.00 96.81 123 PRO A CA 1
ATOM 941 C C . PRO A 1 123 ? 10.914 -17.453 -24.591 1.00 96.81 123 PRO A C 1
ATOM 943 O O . PRO A 1 123 ? 11.699 -17.028 -25.441 1.00 96.81 123 PRO A O 1
ATOM 946 N N . VAL A 1 124 ? 11.242 -18.455 -23.773 1.00 97.69 124 VAL A N 1
ATOM 947 C CA . VAL A 1 124 ? 12.561 -19.107 -23.758 1.00 97.69 124 VAL A CA 1
ATOM 948 C C . VAL A 1 124 ? 12.458 -20.514 -24.346 1.00 97.69 124 VAL A C 1
ATOM 950 O O . VAL A 1 124 ? 11.674 -21.354 -23.892 1.00 97.69 124 VAL A O 1
ATOM 953 N N . GLY A 1 125 ? 13.244 -20.776 -25.398 1.00 95.94 125 GLY A N 1
ATOM 954 C CA . GLY A 1 125 ? 13.359 -22.098 -26.032 1.00 95.94 125 GLY A CA 1
ATOM 955 C C . GLY A 1 125 ? 12.050 -22.665 -26.600 1.00 95.94 125 GLY A C 1
ATOM 956 O O . GLY A 1 125 ? 11.920 -23.887 -26.706 1.00 95.94 125 GLY A O 1
ATOM 957 N N . GLY A 1 126 ? 11.071 -21.796 -26.890 1.00 94.44 126 GLY A N 1
ATOM 958 C CA . GLY A 1 126 ? 9.733 -22.162 -27.371 1.00 94.44 126 GLY A CA 1
ATOM 959 C C . GLY A 1 126 ? 8.905 -22.995 -26.385 1.00 94.44 126 GLY A C 1
ATOM 960 O O . GLY A 1 126 ? 7.945 -23.639 -26.798 1.00 94.44 126 GLY A O 1
ATOM 961 N N . ARG A 1 127 ? 9.306 -23.049 -25.107 1.00 97.06 127 ARG A N 1
ATOM 962 C CA . ARG A 1 127 ? 8.742 -23.967 -24.103 1.00 97.06 127 ARG A CA 1
ATOM 963 C C . ARG A 1 127 ? 8.388 -23.293 -22.784 1.00 97.06 127 ARG A C 1
ATOM 965 O O . ARG A 1 127 ? 7.439 -23.718 -22.135 1.00 97.06 127 ARG A O 1
ATOM 972 N N . LEU A 1 128 ? 9.133 -22.261 -22.392 1.00 97.19 128 LEU A N 1
ATOM 973 C CA . LEU A 1 128 ? 8.844 -21.460 -21.208 1.00 97.19 128 LEU A CA 1
ATOM 974 C C . LEU A 1 128 ? 8.243 -20.124 -21.638 1.00 97.19 128 LEU A C 1
ATOM 976 O O . LEU A 1 128 ? 8.852 -19.396 -22.421 1.00 97.19 128 LEU A O 1
ATOM 980 N N . PHE A 1 129 ? 7.057 -19.828 -21.120 1.00 96.88 129 PHE A N 1
ATOM 981 C CA . PHE A 1 129 ? 6.297 -18.618 -21.414 1.00 96.88 129 PHE A CA 1
ATOM 982 C C . PHE A 1 129 ? 6.098 -17.825 -20.125 1.00 96.88 129 PHE A C 1
ATOM 984 O O . PHE A 1 129 ? 5.877 -18.414 -19.065 1.00 96.88 129 PHE A O 1
ATOM 991 N N . PHE A 1 130 ? 6.151 -16.502 -20.233 1.00 96.44 130 PHE A N 1
ATOM 992 C CA . PHE A 1 130 ? 5.940 -15.577 -19.125 1.00 96.44 130 PHE A CA 1
ATOM 993 C C . PHE A 1 130 ? 4.667 -14.765 -19.374 1.00 96.44 130 PHE A C 1
ATOM 995 O O . PHE A 1 130 ? 4.397 -14.349 -20.499 1.00 96.44 130 PHE A O 1
ATOM 1002 N N . ALA A 1 131 ? 3.863 -14.578 -18.327 1.00 94.62 131 ALA A N 1
ATOM 1003 C CA . ALA A 1 131 ? 2.636 -13.788 -18.351 1.00 94.62 131 ALA A CA 1
ATOM 1004 C C . ALA A 1 131 ? 2.353 -13.212 -16.955 1.00 94.62 131 ALA A C 1
ATOM 1006 O O . ALA A 1 131 ? 2.780 -13.778 -15.949 1.00 94.62 131 ALA A O 1
ATOM 1007 N N . GLY A 1 132 ? 1.599 -12.114 -16.903 1.00 89.19 132 GLY A N 1
ATOM 1008 C CA . GLY A 1 132 ? 1.245 -11.403 -15.674 1.00 89.19 132 GLY A CA 1
ATOM 1009 C C . GLY A 1 132 ? 1.315 -9.890 -15.866 1.00 89.19 132 GLY A C 1
ATOM 1010 O O . GLY A 1 132 ? 1.862 -9.416 -16.860 1.00 89.19 132 GLY A O 1
ATOM 1011 N N . GLY A 1 133 ? 0.750 -9.128 -14.924 1.00 71.38 133 GLY A N 1
ATOM 1012 C CA . GLY A 1 133 ? 1.196 -7.743 -14.743 1.00 71.38 133 GLY A CA 1
ATOM 1013 C C . GLY A 1 133 ? 2.654 -7.815 -14.306 1.00 71.38 133 GLY A C 1
ATOM 1014 O O . GLY A 1 133 ? 2.955 -8.674 -13.476 1.00 71.38 133 GLY A O 1
ATOM 1015 N N . GLY A 1 134 ? 3.540 -7.044 -14.943 1.00 58.53 134 GLY A N 1
ATOM 1016 C CA . GLY A 1 134 ? 4.981 -7.228 -14.741 1.00 58.53 134 GLY A CA 1
ATOM 1017 C C . GLY A 1 134 ? 5.450 -6.991 -13.315 1.00 58.53 134 GLY A C 1
ATOM 1018 O O . GLY A 1 134 ? 4.618 -6.617 -12.451 1.00 58.53 134 GLY A O 1
#

Organism: Emiliania huxleyi (NCBI:txid2903)

InterPro domains:
  IPR002937 Amine oxidase [PF01593] (78-132)
  IPR050281 Flavin monoamine oxidase and related enzymes [PTHR10742] (11-132)

Foldseek 3Di:
DDDPPDFPPDPPDQKDFFQFPDDPDPVVSQQGCQQQGMKGQCCVPPVDRDIDTGGDHNCLVPVCVPPDPVVSVVVNCVSRVHDPVVDPDDDDDNQCPPPVRVDDADDADVVGDPVVVVVQQDADPVPRGDDDRD

Radius of gyration: 19.26 Å; chains: 1; bounding box: 44×46×47 Å